Protein AF-A0A1J7C452-F1 (afdb_monomer_lite)

Foldseek 3Di:
DDDDPDDPDPDPPPDDPDPVVVVVVVVVVVVVVLLVVLLVQLLVQVVCCVPVVADALVVVCVVVVHDSVVSVVVQVVCVVVQQWDQDVVGHIDGDPNSNVSNVVSVVVVVVVVVVVVVVVDDPPD

Radius of gyration: 23.72 Å; chains: 1; bounding box: 88×39×40 Å

pLDDT: mean 87.29, std 15.24, range [41.41, 98.06]

Structure (mmCIF, N/CA/C/O backbone):
data_AF-A0A1J7C452-F1
#
_entry.id   AF-A0A1J7C452-F1
#
loop_
_atom_site.group_PDB
_atom_site.id
_atom_site.type_symbol
_atom_site.label_atom_id
_atom_site.label_alt_id
_atom_site.label_comp_id
_atom_site.label_asym_id
_atom_site.label_entity_id
_atom_site.label_seq_id
_atom_site.pdbx_PDB_ins_code
_atom_site.Cartn_x
_atom_site.Cartn_y
_atom_site.Cartn_z
_atom_site.occupancy
_atom_site.B_iso_or_equiv
_atom_site.auth_seq_id
_atom_site.auth_comp_id
_atom_site.auth_asym_id
_atom_site.auth_atom_id
_atom_site.pdbx_PDB_model_num
ATOM 1 N N . MET A 1 1 ? 74.398 5.136 -2.019 1.00 44.12 1 MET A N 1
ATOM 2 C CA . MET A 1 1 ? 73.559 6.314 -2.315 1.00 44.12 1 MET A CA 1
ATOM 3 C C . MET A 1 1 ? 72.764 6.020 -3.572 1.00 44.12 1 MET A C 1
ATOM 5 O O . MET A 1 1 ? 73.307 6.146 -4.656 1.00 44.12 1 MET A O 1
ATOM 9 N N . THR A 1 2 ? 71.513 5.611 -3.407 1.00 41.44 2 THR A N 1
ATOM 10 C CA . THR A 1 2 ? 70.453 5.695 -4.418 1.00 41.44 2 THR A CA 1
ATOM 11 C C . THR A 1 2 ? 69.172 5.947 -3.627 1.00 41.44 2 THR A C 1
ATOM 13 O O . THR A 1 2 ? 68.630 5.046 -2.995 1.00 41.44 2 THR A O 1
ATOM 16 N N . GLN A 1 3 ? 68.786 7.228 -3.556 1.00 42.25 3 GLN A N 1
ATOM 17 C CA . GLN A 1 3 ? 67.414 7.665 -3.264 1.00 42.25 3 GLN A CA 1
ATOM 18 C C . GLN A 1 3 ? 66.491 6.861 -4.198 1.00 42.25 3 GLN A C 1
ATOM 20 O O . GLN A 1 3 ? 66.850 6.643 -5.347 1.00 42.25 3 GLN A O 1
ATOM 25 N N . GLY A 1 4 ? 65.383 6.277 -3.763 1.00 47.53 4 GLY A N 1
ATOM 26 C CA . GLY 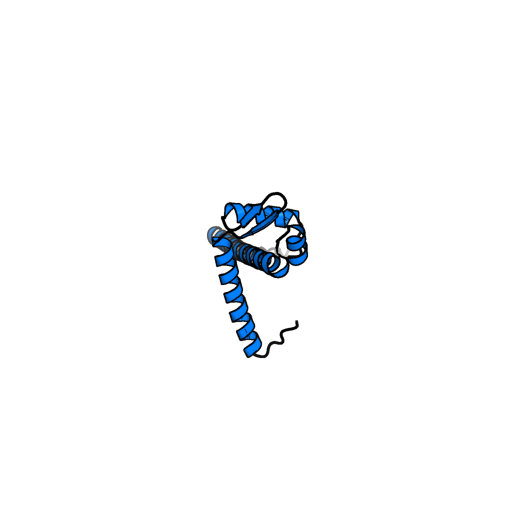A 1 4 ? 64.306 6.928 -3.034 1.00 47.53 4 GLY A CA 1
ATOM 27 C C . GLY A 1 4 ? 63.103 7.014 -3.972 1.00 47.53 4 GLY A C 1
ATOM 28 O O . GLY A 1 4 ? 62.654 8.112 -4.268 1.00 47.53 4 GLY A O 1
ATOM 29 N N . ASP A 1 5 ? 62.612 5.867 -4.457 1.00 41.41 5 ASP A N 1
ATOM 30 C CA . ASP A 1 5 ? 61.338 5.786 -5.184 1.00 41.41 5 ASP A CA 1
ATOM 31 C C . ASP A 1 5 ? 60.193 5.775 -4.167 1.00 41.41 5 ASP A C 1
ATOM 33 O O . ASP A 1 5 ? 59.622 4.752 -3.794 1.00 41.41 5 ASP A O 1
ATOM 37 N N . SER A 1 6 ? 59.908 6.969 -3.661 1.00 54.84 6 SER A N 1
ATOM 38 C CA . SER A 1 6 ? 58.639 7.319 -3.045 1.00 54.84 6 SER A CA 1
ATOM 39 C C . SER A 1 6 ? 57.842 8.076 -4.098 1.00 54.84 6 SER A C 1
ATOM 41 O O . SER A 1 6 ? 58.099 9.263 -4.255 1.00 54.84 6 SER A O 1
ATOM 43 N N . SER A 1 7 ? 56.914 7.427 -4.813 1.00 52.19 7 SER A N 1
ATOM 44 C CA . SER A 1 7 ? 55.745 8.073 -5.459 1.00 52.19 7 SER A CA 1
ATOM 45 C C . SER A 1 7 ? 55.038 7.137 -6.455 1.00 52.19 7 SER A C 1
ATOM 47 O O . SER A 1 7 ? 55.121 7.328 -7.665 1.00 52.19 7 SER A O 1
ATOM 4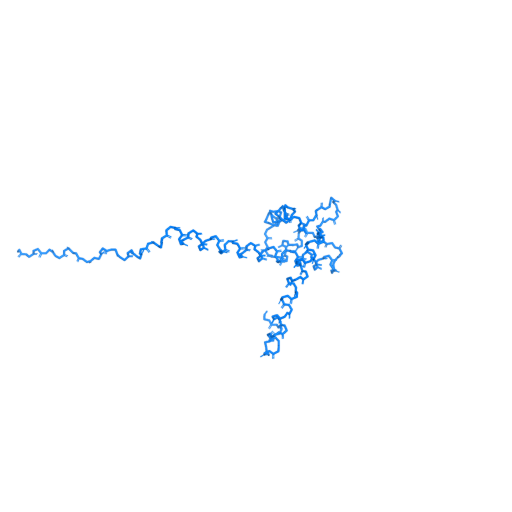9 N N . ALA A 1 8 ? 54.303 6.147 -5.956 1.00 53.41 8 ALA A N 1
ATOM 50 C CA . ALA A 1 8 ? 53.135 5.560 -6.629 1.00 53.41 8 ALA A CA 1
ATOM 51 C C . ALA A 1 8 ? 52.509 4.605 -5.605 1.00 53.41 8 ALA A C 1
ATOM 53 O O . ALA A 1 8 ? 53.038 3.532 -5.357 1.00 53.41 8 ALA A O 1
ATOM 54 N N . LEU A 1 9 ? 51.509 4.999 -4.823 1.00 46.47 9 LEU A N 1
ATOM 55 C CA . LEU A 1 9 ? 50.106 4.974 -5.232 1.00 46.47 9 LEU A CA 1
ATOM 56 C C . LEU A 1 9 ? 49.316 5.912 -4.303 1.00 46.47 9 LEU A C 1
ATOM 58 O O . LEU A 1 9 ? 48.761 5.495 -3.287 1.00 46.47 9 LEU A O 1
ATOM 62 N N . SER A 1 10 ? 49.302 7.203 -4.621 1.00 50.19 10 SER A N 1
ATOM 63 C CA . SER A 1 10 ? 48.311 8.124 -4.074 1.00 50.19 10 SER A CA 1
ATOM 64 C C . SER A 1 10 ? 47.043 8.058 -4.925 1.00 50.19 10 SER A C 1
ATOM 66 O O . SER A 1 10 ? 47.090 8.337 -6.120 1.00 50.19 10 SER A O 1
ATOM 68 N N . SER A 1 11 ? 45.932 7.749 -4.254 1.00 58.19 11 SER A N 1
ATOM 69 C CA . SER A 1 11 ? 44.558 8.125 -4.603 1.00 58.19 11 SER A CA 1
ATOM 70 C C . SER A 1 11 ? 43.959 7.576 -5.903 1.00 58.19 11 SER A C 1
ATOM 72 O O . SER A 1 11 ? 43.703 8.338 -6.832 1.00 58.19 11 SER A O 1
ATOM 74 N N . ASP A 1 12 ? 43.514 6.319 -5.870 1.00 52.75 12 ASP A N 1
ATOM 75 C CA . ASP A 1 12 ? 42.270 5.928 -6.557 1.00 52.75 12 ASP A CA 1
ATOM 76 C C . ASP A 1 12 ? 41.065 6.498 -5.784 1.00 52.75 12 ASP A C 1
ATOM 78 O O . ASP A 1 12 ? 40.231 5.792 -5.217 1.00 52.75 12 ASP A O 1
ATOM 82 N N . LEU A 1 13 ? 41.000 7.827 -5.700 1.00 53.59 13 LEU A N 1
ATOM 83 C CA . LEU A 1 13 ? 39.790 8.527 -5.301 1.00 53.59 13 LEU A CA 1
ATOM 84 C C . LEU A 1 13 ? 39.012 8.768 -6.586 1.00 53.59 13 LEU A C 1
ATOM 86 O O . LEU A 1 13 ? 39.209 9.784 -7.250 1.00 53.59 13 LEU A O 1
ATOM 90 N N . THR A 1 14 ? 38.132 7.833 -6.945 1.00 62.62 14 THR A N 1
ATOM 91 C C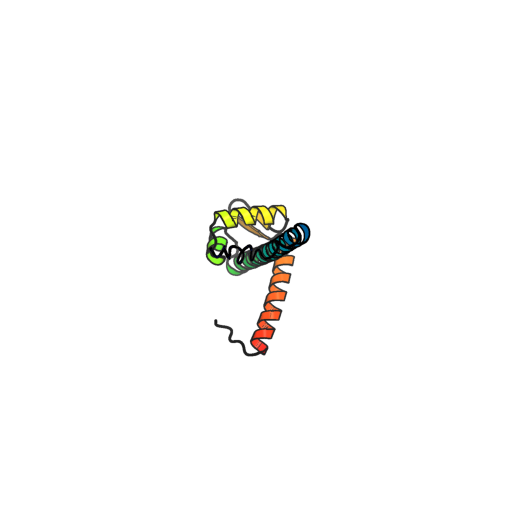A . THR A 1 14 ? 37.032 8.150 -7.863 1.00 62.62 14 THR A CA 1
ATOM 92 C C . THR A 1 14 ? 36.394 9.443 -7.341 1.00 62.62 14 THR A C 1
ATOM 94 O O . THR A 1 14 ? 35.962 9.452 -6.181 1.00 62.62 14 THR A O 1
ATOM 97 N N . PRO A 1 15 ? 36.404 10.552 -8.104 1.00 70.12 15 PRO A N 1
ATOM 98 C CA . PRO A 1 15 ? 35.902 11.813 -7.592 1.00 70.12 15 PRO A CA 1
ATOM 99 C C . PRO A 1 15 ? 34.437 11.630 -7.200 1.00 70.12 15 PRO A C 1
ATOM 101 O O . PR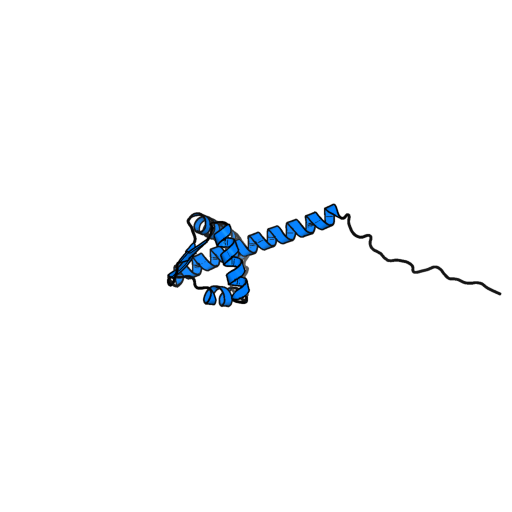O A 1 15 ? 33.654 11.057 -7.959 1.00 70.12 15 PRO A O 1
ATOM 104 N N . LEU A 1 16 ? 34.071 12.089 -6.002 1.00 68.06 16 LEU A N 1
ATOM 105 C CA . LEU A 1 16 ? 32.672 12.121 -5.590 1.00 68.06 16 LEU A CA 1
ATOM 106 C C . LEU A 1 16 ? 31.895 12.961 -6.613 1.00 68.06 16 LEU A C 1
ATOM 108 O O . LEU A 1 16 ? 32.281 14.097 -6.891 1.00 68.06 16 LEU A O 1
ATOM 112 N N . VAL A 1 17 ? 30.826 12.384 -7.171 1.00 77.00 17 VAL A N 1
ATOM 113 C CA . VAL A 1 17 ? 29.911 13.061 -8.105 1.00 77.00 17 VAL A CA 1
ATOM 114 C C . VAL A 1 17 ? 29.428 14.382 -7.495 1.00 77.00 17 VAL A C 1
ATOM 116 O O . VAL A 1 17 ? 29.283 14.473 -6.267 1.00 77.00 17 VAL A O 1
ATOM 119 N N . ASP A 1 18 ? 29.188 15.392 -8.342 1.00 84.31 18 ASP A N 1
ATOM 120 C CA . ASP A 1 18 ? 28.740 16.723 -7.925 1.00 84.31 18 ASP A CA 1
ATOM 121 C C . ASP A 1 18 ? 27.595 16.640 -6.905 1.00 84.31 18 ASP A C 1
ATOM 123 O O . ASP A 1 18 ? 26.677 15.823 -7.017 1.00 84.31 18 ASP A O 1
ATOM 127 N N . VAL A 1 19 ? 27.647 17.502 -5.887 1.00 80.25 19 VAL A N 1
ATOM 128 C CA . VAL A 1 19 ? 26.712 17.465 -4.754 1.00 80.25 19 VAL A CA 1
ATOM 129 C C . VAL A 1 19 ? 25.261 17.582 -5.225 1.00 80.25 19 VAL A C 1
ATOM 131 O O . VAL A 1 19 ? 24.385 16.923 -4.661 1.00 80.25 19 VAL A O 1
ATOM 134 N N . LYS A 1 20 ? 24.978 18.386 -6.259 1.00 78.62 20 LYS A N 1
ATOM 135 C CA . LYS A 1 20 ? 23.612 18.545 -6.771 1.00 78.62 20 LYS A CA 1
ATOM 136 C C . LYS A 1 20 ? 23.149 17.279 -7.478 1.00 78.62 20 LYS A C 1
ATOM 138 O O . LYS A 1 20 ? 22.034 16.834 -7.220 1.00 78.62 20 LYS A O 1
ATOM 143 N N . GLU A 1 21 ? 23.997 16.689 -8.313 1.00 77.25 21 GLU A N 1
ATOM 144 C CA . GLU A 1 21 ? 23.697 15.438 -9.020 1.00 77.25 21 GLU A CA 1
ATOM 145 C C . GLU A 1 21 ? 23.463 14.279 -8.040 1.00 77.25 21 GLU A C 1
ATOM 147 O O . GLU A 1 21 ? 22.458 13.573 -8.148 1.00 77.25 21 GLU A O 1
ATOM 152 N N . HIS A 1 22 ? 24.305 14.151 -7.010 1.00 82.38 22 HIS A N 1
ATOM 153 C CA . HIS A 1 22 ? 24.116 13.170 -5.940 1.00 82.38 22 HIS A CA 1
ATOM 154 C C . HIS A 1 22 ? 22.770 13.344 -5.223 1.00 82.38 22 HIS A C 1
ATOM 156 O O . HIS A 1 22 ? 22.027 12.377 -5.042 1.00 82.38 22 HIS A O 1
ATOM 162 N N . VAL A 1 23 ? 22.434 14.573 -4.816 1.00 86.12 23 VAL A N 1
ATOM 163 C CA . VAL A 1 23 ? 21.175 14.856 -4.110 1.00 86.12 23 VAL A CA 1
ATOM 164 C C . VAL A 1 23 ? 19.967 14.520 -4.984 1.00 86.12 23 VAL A C 1
ATOM 166 O O . VAL A 1 23 ? 19.044 13.867 -4.497 1.00 86.12 23 VAL A O 1
ATOM 169 N N . GLN A 1 24 ? 19.969 14.917 -6.260 1.00 84.38 24 GLN A N 1
ATOM 170 C CA . GLN A 1 24 ? 18.853 14.638 -7.169 1.00 84.38 24 GLN A CA 1
ATOM 171 C C . GLN A 1 24 ? 18.637 13.134 -7.373 1.00 84.38 24 GLN A C 1
ATOM 173 O O . GLN A 1 24 ? 17.501 12.669 -7.259 1.00 84.38 24 GLN A O 1
ATOM 178 N N . GLY A 1 25 ? 19.711 12.360 -7.565 1.00 81.75 25 GLY A N 1
ATOM 179 C CA . GLY A 1 25 ? 19.618 10.902 -7.679 1.00 81.75 25 GLY A CA 1
ATOM 180 C C . GLY A 1 25 ? 18.978 10.260 -6.443 1.00 81.75 25 GLY A C 1
ATOM 181 O O . GLY A 1 25 ? 18.025 9.486 -6.556 1.00 81.75 25 GLY A O 1
ATOM 182 N N . PHE A 1 26 ? 19.421 10.642 -5.240 1.00 88.31 26 PHE A N 1
ATOM 183 C CA . PHE A 1 26 ? 18.831 10.121 -4.002 1.00 88.31 26 PHE A CA 1
ATOM 184 C C . PHE A 1 26 ? 17.365 10.526 -3.810 1.00 88.31 26 PHE A C 1
ATOM 186 O O . PHE A 1 26 ? 16.587 9.748 -3.250 1.00 88.31 26 PHE A O 1
ATOM 193 N N . LEU A 1 27 ? 16.969 11.727 -4.238 1.00 90.12 27 LEU A N 1
ATOM 194 C CA . LEU A 1 27 ? 15.576 12.172 -4.164 1.00 90.12 27 LEU A CA 1
ATOM 195 C C . LEU A 1 27 ? 14.678 11.354 -5.092 1.00 90.12 27 LEU A C 1
ATOM 197 O O . LEU A 1 27 ? 13.633 10.885 -4.642 1.00 90.12 27 LEU A O 1
ATOM 201 N N . GLN A 1 28 ? 15.116 11.123 -6.331 1.00 91.19 28 GLN A N 1
ATOM 202 C CA . GLN A 1 28 ? 14.359 10.356 -7.317 1.00 91.19 28 GLN A CA 1
ATOM 203 C C . GLN A 1 28 ? 14.115 8.916 -6.851 1.00 91.19 28 GLN A C 1
ATOM 205 O O . GLN A 1 28 ? 12.977 8.451 -6.865 1.00 91.19 28 GLN A O 1
ATOM 210 N N . VAL A 1 29 ? 15.151 8.231 -6.355 1.00 93.06 29 VAL A N 1
ATOM 211 C CA . VAL A 1 29 ? 15.020 6.856 -5.837 1.00 93.06 29 VAL A CA 1
ATOM 212 C C . VAL A 1 29 ? 14.049 6.803 -4.655 1.00 93.06 29 VAL A C 1
ATOM 214 O O . VAL A 1 29 ? 13.180 5.935 -4.589 1.00 93.06 29 VAL A O 1
ATOM 217 N N . ARG A 1 30 ? 14.145 7.763 -3.726 1.00 92.31 30 ARG A N 1
ATOM 218 C CA . ARG A 1 30 ? 13.236 7.845 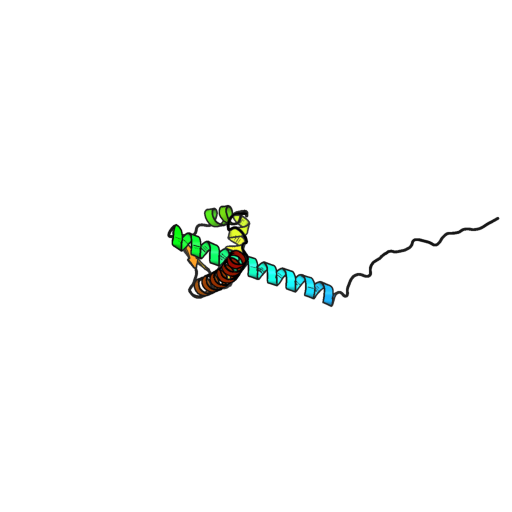-2.570 1.00 92.31 30 ARG A CA 1
ATOM 219 C C . ARG A 1 30 ? 11.799 8.166 -2.962 1.00 92.31 30 ARG A C 1
ATOM 221 O O . ARG A 1 30 ? 10.884 7.818 -2.217 1.00 92.31 30 ARG A O 1
ATOM 228 N N . GLU A 1 31 ? 11.594 8.896 -4.049 1.00 92.94 31 GLU A N 1
ATOM 229 C CA . GLU A 1 31 ? 10.266 9.194 -4.567 1.00 92.94 31 GLU A CA 1
ATOM 230 C C . GLU A 1 31 ? 9.658 7.974 -5.257 1.00 92.94 31 GLU A C 1
ATOM 232 O O . GLU A 1 31 ? 8.531 7.613 -4.926 1.00 92.94 31 GLU A O 1
ATOM 237 N N . ALA A 1 32 ? 10.420 7.302 -6.123 1.00 92.88 32 ALA A N 1
ATOM 238 C CA . ALA A 1 32 ? 9.997 6.070 -6.783 1.00 92.88 32 ALA A CA 1
ATOM 239 C C . ALA A 1 32 ? 9.600 5.000 -5.758 1.00 92.88 32 ALA A C 1
ATOM 241 O O . ALA A 1 32 ? 8.470 4.523 -5.779 1.00 92.88 32 ALA A O 1
ATOM 242 N N . HIS A 1 33 ? 10.469 4.738 -4.777 1.00 92.56 33 HIS A N 1
ATOM 243 C CA . HIS A 1 33 ? 10.189 3.768 -3.719 1.00 92.56 33 HIS A CA 1
ATOM 244 C C . HIS A 1 33 ? 8.983 4.158 -2.848 1.00 92.56 33 HIS A C 1
ATOM 246 O O . HIS A 1 33 ? 8.246 3.320 -2.344 1.00 92.56 33 HIS A O 1
ATOM 252 N N . ARG A 1 34 ? 8.740 5.459 -2.652 1.00 93.69 34 ARG A N 1
ATOM 253 C CA . ARG A 1 34 ? 7.552 5.906 -1.914 1.00 93.69 34 ARG A CA 1
ATOM 254 C C . ARG A 1 34 ? 6.273 5.649 -2.701 1.00 93.69 34 ARG A C 1
ATOM 256 O O . ARG A 1 34 ? 5.276 5.326 -2.072 1.00 93.69 34 ARG A O 1
ATOM 263 N N . ARG A 1 35 ? 6.291 5.860 -4.019 1.00 93.88 35 ARG A N 1
ATOM 264 C CA . ARG A 1 35 ? 5.134 5.608 -4.888 1.00 93.88 35 ARG A CA 1
ATOM 265 C C . ARG A 1 35 ? 4.812 4.119 -4.927 1.00 93.88 35 ARG A C 1
ATOM 267 O O . ARG A 1 35 ? 3.676 3.774 -4.652 1.00 93.88 35 ARG A O 1
ATOM 274 N N . GLU A 1 36 ? 5.826 3.279 -5.125 1.00 94.25 36 GLU A N 1
ATOM 275 C CA . GLU A 1 36 ? 5.732 1.814 -5.019 1.00 94.25 36 GLU A CA 1
ATOM 276 C C . GLU A 1 36 ? 5.038 1.393 -3.715 1.00 94.25 36 GLU A C 1
ATOM 278 O O . GLU A 1 36 ? 3.977 0.784 -3.746 1.00 94.25 36 GLU A O 1
ATOM 283 N N . LEU A 1 37 ? 5.544 1.845 -2.561 1.00 95.00 37 LEU A N 1
ATOM 284 C CA . LEU A 1 37 ? 4.931 1.511 -1.273 1.00 95.00 37 LEU A CA 1
ATOM 285 C C . LEU A 1 37 ? 3.495 2.028 -1.114 1.00 95.00 37 LEU A C 1
ATOM 287 O O . LEU A 1 37 ? 2.736 1.468 -0.330 1.00 95.00 37 LEU A O 1
ATOM 291 N N . ILE A 1 38 ? 3.127 3.141 -1.750 1.00 96.56 38 ILE A N 1
ATOM 292 C CA . ILE A 1 38 ? 1.742 3.622 -1.699 1.00 96.56 38 ILE A CA 1
ATOM 293 C C . ILE A 1 38 ? 0.855 2.676 -2.507 1.00 96.56 38 ILE A C 1
ATOM 295 O O . ILE A 1 38 ? -0.143 2.216 -1.952 1.00 96.56 38 ILE A O 1
ATOM 299 N N . ASP A 1 39 ? 1.243 2.380 -3.749 1.00 95.81 39 ASP A N 1
ATOM 300 C CA . ASP A 1 39 ? 0.528 1.489 -4.669 1.00 95.81 39 ASP A CA 1
ATOM 301 C C . ASP A 1 39 ? 0.325 0.102 -4.023 1.00 95.81 39 ASP A C 1
ATOM 303 O O . ASP A 1 39 ? -0.816 -0.349 -3.902 1.00 95.81 39 ASP A O 1
ATOM 307 N N . ASP A 1 40 ? 1.383 -0.495 -3.460 1.00 95.06 40 ASP A N 1
ATOM 308 C CA . ASP A 1 40 ? 1.326 -1.792 -2.764 1.00 95.06 40 ASP A CA 1
ATOM 309 C C . ASP A 1 40 ? 0.305 -1.804 -1.617 1.00 95.06 40 ASP A C 1
ATOM 311 O O . ASP A 1 40 ? -0.455 -2.758 -1.430 1.00 95.06 40 ASP A O 1
ATOM 315 N N . TYR A 1 41 ? 0.285 -0.740 -0.808 1.00 97.12 41 TYR A N 1
ATOM 316 C CA . TYR A 1 41 ? -0.604 -0.673 0.348 1.00 97.12 41 TYR A CA 1
ATOM 317 C C . TYR A 1 41 ? -2.059 -0.475 -0.065 1.00 97.12 41 TYR A C 1
ATOM 319 O O . TYR A 1 41 ? -2.930 -1.125 0.513 1.00 97.12 41 TYR A O 1
ATOM 327 N N . VAL A 1 42 ? -2.348 0.427 -1.008 1.00 97.62 42 VAL A N 1
ATOM 328 C CA . VAL A 1 42 ? -3.739 0.667 -1.420 1.00 97.62 42 VAL A CA 1
ATOM 329 C C . VAL A 1 42 ? -4.312 -0.546 -2.147 1.00 97.62 42 VAL A C 1
ATOM 331 O O . VAL A 1 42 ? -5.463 -0.904 -1.902 1.00 97.62 42 VAL A O 1
ATOM 334 N N . GLU A 1 43 ? -3.500 -1.236 -2.951 1.00 96.31 43 GLU A N 1
ATOM 335 C CA . GLU A 1 43 ? -3.901 -2.467 -3.629 1.00 96.31 43 GLU A CA 1
ATOM 336 C C . GLU A 1 43 ? -4.194 -3.587 -2.623 1.00 96.31 43 GLU A C 1
ATOM 338 O O . GLU A 1 43 ? -5.269 -4.191 -2.656 1.00 96.31 43 GLU A O 1
ATOM 343 N N . LEU A 1 44 ? -3.302 -3.799 -1.651 1.00 96.44 44 LEU A N 1
ATOM 344 C CA . LEU A 1 44 ? -3.509 -4.822 -0.631 1.00 96.44 44 LEU A CA 1
ATOM 345 C C . LEU A 1 44 ? -4.713 -4.523 0.277 1.00 96.44 44 LEU A C 1
ATOM 347 O O . LEU A 1 44 ? -5.433 -5.440 0.675 1.00 96.44 44 LEU A O 1
ATOM 351 N N . ILE A 1 45 ? -4.951 -3.254 0.621 1.00 97.12 45 ILE A N 1
ATOM 352 C CA . ILE A 1 45 ? -6.145 -2.861 1.380 1.00 97.12 45 ILE A CA 1
ATOM 353 C C . ILE A 1 45 ? -7.407 -3.172 0.563 1.00 97.12 45 ILE A C 1
ATOM 355 O O . ILE A 1 45 ? -8.339 -3.761 1.112 1.00 97.12 45 ILE A O 1
ATOM 359 N N . ALA A 1 46 ? -7.433 -2.836 -0.732 1.00 96.94 46 ALA A N 1
ATOM 360 C CA . ALA A 1 46 ? -8.559 -3.161 -1.610 1.00 96.94 46 ALA A CA 1
ATOM 361 C C . ALA A 1 46 ? -8.818 -4.676 -1.671 1.00 96.94 46 ALA A C 1
ATOM 363 O O . ALA A 1 46 ? -9.970 -5.113 -1.640 1.00 96.94 46 ALA A O 1
ATOM 364 N N . ASP A 1 47 ? -7.758 -5.484 -1.712 1.00 95.31 47 ASP A N 1
ATOM 365 C CA . ASP A 1 47 ? -7.854 -6.944 -1.727 1.00 95.31 47 ASP A CA 1
ATOM 366 C C . ASP A 1 47 ? -8.410 -7.528 -0.444 1.00 95.31 47 ASP A C 1
ATOM 368 O O . ASP A 1 47 ? -9.341 -8.329 -0.485 1.00 95.31 47 ASP A O 1
ATOM 372 N N . LEU A 1 48 ? -7.894 -7.086 0.700 1.00 95.56 48 LEU A N 1
ATOM 373 C CA . LEU A 1 48 ? -8.398 -7.519 1.998 1.00 95.56 48 LEU A CA 1
ATOM 374 C C . LEU A 1 48 ? -9.871 -7.141 2.182 1.00 95.56 48 LEU A C 1
ATOM 376 O O . LEU A 1 48 ? -10.656 -7.954 2.665 1.00 95.56 48 LEU A O 1
ATOM 380 N N . ILE A 1 49 ? -10.276 -5.945 1.751 1.00 94.75 49 ILE A N 1
ATOM 381 C CA . ILE A 1 49 ? -11.681 -5.527 1.814 1.00 94.75 49 ILE A CA 1
ATOM 382 C C . ILE A 1 49 ? -12.548 -6.398 0.900 1.00 94.75 49 ILE A C 1
ATOM 384 O O . ILE A 1 49 ? -13.608 -6.850 1.328 1.00 94.75 49 ILE A O 1
ATOM 388 N N . ARG A 1 50 ? -12.110 -6.671 -0.334 1.00 94.12 50 ARG A N 1
ATOM 389 C CA . ARG A 1 50 ? -12.872 -7.509 -1.270 1.00 94.12 50 ARG A CA 1
ATOM 390 C C . ARG A 1 50 ? -13.016 -8.948 -0.769 1.00 94.12 50 ARG A C 1
ATOM 392 O O . ARG A 1 50 ? -14.107 -9.505 -0.853 1.00 94.12 50 ARG A O 1
ATOM 399 N N . ASP A 1 51 ? -11.936 -9.536 -0.265 1.00 93.81 51 ASP A N 1
ATOM 400 C CA . ASP A 1 51 ? -11.878 -10.972 0.016 1.00 93.81 51 ASP A CA 1
ATOM 401 C C . ASP A 1 51 ? -12.289 -11.307 1.463 1.00 93.81 51 ASP A C 1
ATOM 403 O O . ASP A 1 51 ? -12.782 -12.402 1.733 1.00 93.81 51 ASP A O 1
ATOM 407 N N . CYS A 1 52 ? -12.104 -10.379 2.409 1.00 90.25 52 CYS A N 1
ATOM 408 C CA . CYS A 1 52 ? -12.375 -10.582 3.840 1.00 90.25 52 CYS A CA 1
ATOM 409 C C . CYS A 1 52 ? -13.409 -9.603 4.424 1.00 90.25 52 CYS A C 1
ATOM 411 O O . CYS A 1 52 ? -13.827 -9.776 5.567 1.00 90.25 52 CYS A O 1
ATOM 413 N N . GLY A 1 53 ? -13.833 -8.582 3.673 1.00 89.44 53 GLY A N 1
ATOM 414 C CA . GLY A 1 53 ? -14.786 -7.557 4.119 1.00 89.44 53 GLY A CA 1
ATOM 415 C C . GLY A 1 53 ? -14.173 -6.424 4.951 1.00 89.44 53 GLY A C 1
ATOM 416 O O . GLY A 1 53 ? -14.820 -5.397 5.150 1.00 89.44 53 GLY A O 1
ATOM 417 N N . GLU A 1 54 ? -12.934 -6.574 5.420 1.00 91.62 54 GLU A N 1
ATOM 418 C CA . GLU A 1 54 ? -12.210 -5.565 6.195 1.00 91.62 54 GLU A CA 1
ATOM 419 C C . GLU A 1 54 ? -10.692 -5.721 6.035 1.00 91.62 54 GLU A C 1
ATOM 421 O O . GLU A 1 54 ? -10.180 -6.828 5.870 1.00 91.62 54 GLU A O 1
ATOM 426 N N . ALA A 1 55 ? -9.957 -4.612 6.141 1.00 95.06 55 ALA A N 1
ATOM 427 C CA . ALA A 1 55 ? -8.500 -4.629 6.221 1.00 95.06 55 ALA A CA 1
ATOM 428 C C . ALA A 1 55 ? -8.040 -4.328 7.652 1.00 95.06 55 ALA A C 1
ATOM 430 O O . ALA A 1 55 ? -8.381 -3.288 8.231 1.00 95.06 55 ALA A O 1
ATOM 431 N N . ARG A 1 56 ? -7.219 -5.218 8.225 1.00 94.25 56 ARG A N 1
ATOM 432 C CA . ARG A 1 56 ? -6.596 -5.015 9.540 1.00 94.25 56 ARG A CA 1
ATOM 433 C C . ARG A 1 56 ? -5.092 -4.835 9.412 1.00 94.25 56 ARG A C 1
ATOM 435 O O . ARG A 1 56 ? -4.425 -5.431 8.572 1.00 94.25 56 ARG A O 1
ATOM 442 N N . GLN A 1 57 ? -4.531 -4.058 10.333 1.00 94.50 57 GLN A N 1
ATOM 443 C CA . GLN A 1 57 ? -3.096 -3.786 10.383 1.00 94.50 57 GLN A CA 1
ATOM 444 C C . GLN A 1 57 ? -2.239 -5.055 10.530 1.00 94.50 57 GLN A C 1
ATOM 446 O O . GLN A 1 57 ? -1.134 -5.114 9.993 1.00 94.50 57 GLN A O 1
ATOM 451 N N . VAL A 1 58 ? -2.736 -6.058 11.258 1.00 94.31 58 VAL A N 1
ATOM 452 C CA . VAL A 1 58 ? -2.042 -7.341 11.443 1.00 94.31 58 VAL A CA 1
ATOM 453 C C . VAL A 1 58 ? -1.942 -8.129 10.137 1.00 94.31 58 VAL A C 1
ATOM 455 O O . VAL A 1 58 ? -0.886 -8.693 9.859 1.00 94.31 58 VAL A O 1
ATOM 458 N N . ASP A 1 59 ? -2.987 -8.089 9.310 1.00 94.88 59 ASP A N 1
ATOM 459 C CA . ASP A 1 59 ? -3.031 -8.787 8.025 1.00 94.88 59 ASP A CA 1
ATOM 460 C C . ASP A 1 59 ? -2.142 -8.086 6.997 1.00 94.88 59 ASP A C 1
ATOM 462 O O . ASP A 1 59 ? -1.396 -8.745 6.276 1.00 94.88 59 ASP A O 1
ATOM 466 N N . LEU A 1 60 ? -2.142 -6.746 6.998 1.00 96.00 60 LEU A N 1
ATOM 467 C CA . LEU A 1 60 ? -1.213 -5.946 6.197 1.00 96.00 60 LEU A CA 1
ATOM 468 C C . LEU A 1 60 ? 0.244 -6.276 6.536 1.00 96.00 60 LEU A C 1
ATOM 470 O O . LEU A 1 60 ? 1.044 -6.527 5.642 1.00 96.00 60 LEU A O 1
ATOM 474 N N . ALA A 1 61 ? 0.588 -6.307 7.826 1.00 96.50 61 ALA A N 1
ATOM 475 C CA . ALA A 1 61 ? 1.945 -6.614 8.273 1.00 96.50 61 ALA A CA 1
ATOM 476 C C . ALA A 1 61 ? 2.387 -8.017 7.831 1.00 96.50 61 ALA A C 1
ATOM 478 O O . ALA A 1 61 ? 3.485 -8.178 7.299 1.00 96.50 61 ALA A O 1
ATOM 479 N N . ALA A 1 62 ? 1.516 -9.014 8.012 1.00 96.81 62 ALA A N 1
ATOM 480 C CA . ALA A 1 62 ? 1.793 -10.393 7.632 1.00 96.81 62 ALA A CA 1
ATOM 481 C C . ALA A 1 62 ? 1.981 -10.554 6.115 1.00 96.81 62 ALA A C 1
ATOM 483 O O . ALA A 1 62 ? 2.933 -11.200 5.687 1.00 96.81 62 ALA A O 1
ATOM 484 N N . ARG A 1 63 ? 1.106 -9.945 5.304 1.00 96.00 63 ARG A N 1
ATOM 485 C CA . ARG A 1 63 ? 1.127 -10.086 3.839 1.00 96.00 63 ARG A CA 1
ATOM 486 C C . ARG A 1 63 ? 2.230 -9.275 3.161 1.00 96.00 63 ARG A C 1
ATOM 488 O O . ARG A 1 63 ? 2.773 -9.736 2.168 1.00 96.00 63 ARG A O 1
ATOM 495 N N . LEU A 1 64 ? 2.599 -8.118 3.713 1.00 95.38 64 LEU A N 1
ATOM 496 C CA . LEU A 1 64 ? 3.713 -7.300 3.209 1.00 95.38 64 LEU A CA 1
ATOM 497 C C . LEU A 1 64 ? 5.078 -7.733 3.764 1.00 95.38 64 LEU A C 1
ATOM 499 O O . LEU A 1 64 ? 6.097 -7.161 3.389 1.00 95.38 64 LEU A O 1
ATOM 503 N N . GLY A 1 65 ? 5.122 -8.686 4.702 1.00 96.12 65 GLY A N 1
ATOM 504 C CA . GLY A 1 65 ? 6.372 -9.131 5.324 1.00 96.12 65 GLY A CA 1
ATOM 505 C C . GLY A 1 65 ? 7.077 -8.045 6.148 1.00 96.12 65 GLY A C 1
ATOM 506 O O . GLY A 1 65 ? 8.299 -8.072 6.294 1.00 96.12 65 GLY A O 1
ATOM 507 N N . VAL A 1 66 ? 6.332 -7.075 6.693 1.00 96.75 66 VAL A N 1
ATOM 508 C CA . VAL A 1 66 ? 6.879 -5.954 7.478 1.00 96.75 66 VAL A CA 1
ATOM 509 C C . VAL A 1 66 ? 6.360 -5.952 8.912 1.00 96.75 66 VAL A C 1
ATOM 511 O O . VAL A 1 66 ? 5.343 -6.548 9.253 1.00 96.75 66 VAL A O 1
ATOM 514 N N . SER A 1 67 ? 7.047 -5.222 9.789 1.00 97.38 67 SER A N 1
ATOM 515 C CA . SER A 1 67 ? 6.604 -5.068 11.176 1.00 97.38 67 SER A CA 1
ATOM 516 C C . SER A 1 67 ? 5.340 -4.198 11.290 1.00 97.38 67 SER A C 1
ATOM 518 O O . SER A 1 67 ? 5.170 -3.216 10.562 1.00 97.38 67 SER A O 1
ATOM 520 N N . GLN A 1 68 ? 4.472 -4.481 12.269 1.00 94.62 68 GLN A N 1
ATOM 521 C CA . GLN A 1 68 ? 3.280 -3.656 12.524 1.00 94.62 68 GLN A CA 1
ATOM 522 C C . GLN A 1 68 ? 3.586 -2.160 12.751 1.00 94.62 68 GLN A C 1
ATOM 524 O O . GLN A 1 68 ? 2.822 -1.333 12.247 1.00 94.62 68 GLN A O 1
ATOM 529 N N . PRO A 1 69 ? 4.680 -1.754 13.437 1.00 96.81 69 PRO A N 1
ATOM 530 C CA . PRO A 1 69 ? 5.055 -0.342 13.542 1.00 96.81 69 PRO A CA 1
ATOM 531 C C . PRO A 1 69 ? 5.335 0.328 12.191 1.00 96.81 69 PRO A C 1
ATOM 533 O O . PRO A 1 69 ? 5.013 1.506 12.017 1.00 96.81 69 PRO A O 1
ATOM 536 N N . MET A 1 70 ? 5.898 -0.401 11.220 1.00 96.06 70 MET A N 1
ATOM 537 C CA . MET A 1 70 ? 6.082 0.118 9.861 1.00 96.06 70 MET A CA 1
ATOM 538 C C . MET A 1 70 ? 4.740 0.338 9.169 1.00 96.06 70 MET A C 1
ATOM 540 O O . MET A 1 70 ? 4.527 1.419 8.620 1.00 96.06 70 MET A O 1
ATOM 544 N N . VAL A 1 71 ? 3.813 -0.618 9.287 1.00 96.81 71 VAL A N 1
ATOM 545 C CA . VAL A 1 71 ? 2.441 -0.459 8.778 1.00 96.81 71 VAL A CA 1
ATOM 546 C C . VAL A 1 71 ? 1.764 0.746 9.429 1.00 96.81 71 VAL A C 1
ATOM 548 O O . VAL A 1 71 ? 1.214 1.584 8.725 1.00 96.81 71 VAL A O 1
ATOM 551 N N . ALA A 1 72 ? 1.878 0.920 10.752 1.00 95.44 72 ALA A N 1
ATOM 552 C CA . ALA A 1 72 ? 1.307 2.072 11.461 1.00 95.44 72 ALA A CA 1
ATOM 553 C C . ALA A 1 72 ? 1.830 3.399 10.895 1.00 95.44 72 ALA A C 1
ATOM 555 O O . ALA A 1 72 ? 1.078 4.355 10.690 1.00 95.44 72 ALA A O 1
ATOM 556 N N . LYS A 1 73 ? 3.145 3.462 10.656 1.00 96.19 73 LYS A N 1
ATOM 557 C CA . LYS A 1 73 ? 3.802 4.630 10.072 1.00 96.19 73 LYS A CA 1
ATOM 558 C C . LYS A 1 73 ? 3.289 4.891 8.659 1.00 96.19 73 LYS A C 1
ATOM 560 O O . LYS A 1 73 ? 3.060 6.049 8.326 1.00 96.19 73 LYS A O 1
ATOM 565 N N . MET A 1 74 ? 3.108 3.850 7.850 1.00 96.69 74 MET A N 1
ATOM 566 C CA . MET A 1 74 ? 2.619 3.994 6.483 1.00 96.69 74 MET A CA 1
ATOM 567 C C . MET A 1 74 ? 1.145 4.408 6.440 1.00 96.69 74 MET A C 1
ATOM 569 O O . MET A 1 74 ? 0.812 5.365 5.750 1.00 96.69 74 MET A O 1
ATOM 573 N N . LEU A 1 75 ? 0.286 3.810 7.266 1.00 96.44 75 LEU A N 1
ATOM 574 C CA . LEU A 1 75 ? -1.126 4.188 7.380 1.00 96.44 75 LEU A CA 1
ATOM 575 C C . LEU A 1 75 ? -1.297 5.660 7.760 1.00 96.44 75 LEU A C 1
ATOM 577 O O . LEU A 1 75 ? -2.105 6.356 7.157 1.00 96.44 75 LEU A O 1
ATOM 581 N N . LYS A 1 76 ? -0.486 6.184 8.689 1.00 96.31 76 LYS A N 1
ATOM 582 C CA . LYS A 1 76 ? -0.490 7.626 9.003 1.00 96.31 76 LYS A CA 1
ATOM 583 C C . LYS A 1 76 ? -0.184 8.495 7.781 1.00 96.31 76 LYS A C 1
ATOM 585 O O . LYS A 1 76 ? -0.745 9.578 7.654 1.00 96.31 76 LYS A O 1
ATOM 590 N N . ARG A 1 77 ? 0.703 8.039 6.891 1.00 96.12 77 ARG A N 1
ATOM 591 C CA . ARG A 1 77 ? 1.043 8.758 5.654 1.00 96.12 77 ARG A CA 1
ATOM 592 C C . ARG A 1 77 ? -0.080 8.677 4.629 1.00 96.12 77 ARG A C 1
ATOM 594 O O . ARG A 1 77 ? -0.363 9.690 4.010 1.00 96.12 77 ARG A O 1
ATOM 601 N N . LEU A 1 78 ? -0.718 7.517 4.481 1.00 97.38 78 LEU A N 1
ATOM 602 C CA . LEU A 1 78 ? -1.855 7.334 3.574 1.00 97.38 78 LEU A CA 1
ATOM 603 C C . LEU A 1 78 ? -3.069 8.158 4.014 1.00 97.38 78 LEU A C 1
ATOM 605 O O . LEU A 1 78 ? -3.696 8.800 3.180 1.00 97.38 78 LEU A O 1
ATOM 609 N N . VAL A 1 79 ? -3.334 8.229 5.323 1.00 97.19 79 VAL A N 1
ATOM 610 C CA . VAL A 1 79 ? -4.350 9.129 5.895 1.00 97.19 79 VAL A CA 1
ATOM 611 C C . VAL A 1 79 ? -4.008 10.590 5.601 1.00 97.19 79 VAL A C 1
ATOM 613 O O . VAL A 1 79 ? -4.856 11.337 5.130 1.00 97.19 79 VAL A O 1
ATOM 616 N N . ALA A 1 80 ? -2.756 11.005 5.825 1.00 97.12 80 ALA A N 1
ATOM 617 C CA . ALA A 1 80 ? -2.322 12.370 5.518 1.00 97.12 80 ALA A CA 1
ATOM 618 C C . ALA A 1 80 ? -2.380 12.701 4.013 1.00 97.12 80 ALA A C 1
ATOM 620 O O . ALA A 1 80 ? -2.487 13.870 3.655 1.00 97.12 80 ALA A O 1
ATOM 621 N N . ALA A 1 81 ? -2.300 11.685 3.152 1.00 96.50 81 ALA A N 1
ATOM 622 C CA . ALA A 1 81 ? -2.445 11.803 1.706 1.00 96.50 81 ALA A CA 1
ATOM 623 C C . ALA A 1 81 ? -3.904 11.696 1.225 1.00 96.50 81 ALA A C 1
ATOM 625 O O . ALA A 1 81 ? -4.125 11.781 0.026 1.00 96.50 81 ALA A O 1
ATOM 626 N N . GLY A 1 82 ? -4.879 11.492 2.120 1.00 97.69 82 GLY A N 1
ATOM 627 C CA . GLY A 1 82 ? -6.295 11.385 1.755 1.00 97.69 82 GLY A CA 1
ATOM 628 C C . GLY A 1 82 ? -6.691 10.069 1.080 1.00 97.69 82 GLY A C 1
ATOM 629 O O . GLY A 1 82 ? -7.790 9.979 0.552 1.00 97.69 82 GLY A O 1
ATOM 630 N N . LEU A 1 83 ? -5.837 9.041 1.107 1.00 98.06 83 LEU A N 1
ATOM 631 C CA . LEU A 1 83 ? -6.068 7.764 0.412 1.00 98.06 83 LEU A CA 1
ATOM 632 C C . LEU A 1 83 ? -6.781 6.722 1.285 1.00 98.06 83 LEU A C 1
ATOM 634 O O . LEU A 1 83 ? -7.369 5.770 0.778 1.00 98.06 83 LEU A O 1
ATOM 638 N N . VAL A 1 84 ? -6.689 6.865 2.607 1.00 97.44 84 VAL A N 1
ATOM 639 C CA . VAL A 1 84 ? -7.163 5.872 3.577 1.00 97.44 84 VAL A CA 1
ATOM 640 C C . VAL A 1 84 ? -7.854 6.559 4.746 1.00 97.44 84 VAL A C 1
ATOM 642 O O . VAL A 1 84 ? -7.395 7.592 5.231 1.00 97.44 84 VAL A O 1
ATOM 645 N N . GLU A 1 85 ? -8.889 5.912 5.272 1.00 95.06 85 GLU A N 1
ATOM 646 C CA . GLU A 1 85 ? -9.545 6.248 6.529 1.00 95.06 85 GLU A CA 1
ATOM 647 C C . GLU A 1 85 ? -9.439 5.089 7.526 1.00 95.06 85 GLU A C 1
ATOM 649 O O . GLU A 1 85 ? -9.595 3.916 7.187 1.00 95.06 85 GLU A O 1
ATOM 654 N N . GLN A 1 86 ? -9.181 5.419 8.792 1.00 90.62 86 GLN A N 1
ATOM 655 C CA . GLN A 1 86 ? -9.198 4.450 9.888 1.00 90.62 86 GLN A CA 1
ATOM 656 C C . GLN A 1 86 ? -10.449 4.665 10.728 1.00 90.62 86 GLN A C 1
ATOM 658 O O . GLN A 1 86 ? -10.642 5.742 11.295 1.00 90.62 86 GLN A O 1
ATOM 663 N N . GLN A 1 87 ? -11.277 3.630 10.838 1.00 85.50 87 GLN A N 1
ATOM 664 C CA . GLN A 1 87 ? -12.496 3.671 11.636 1.00 85.50 87 GLN A CA 1
ATOM 665 C C . GLN A 1 87 ? -12.282 2.911 12.953 1.00 85.50 87 GLN A C 1
ATOM 667 O O . GLN A 1 87 ? -11.878 1.740 12.927 1.00 85.50 87 GLN A O 1
ATOM 672 N N . PRO A 1 88 ? -12.555 3.536 14.118 1.00 81.31 88 PRO A N 1
ATOM 673 C CA . PRO A 1 88 ? -12.467 2.855 15.404 1.00 81.31 88 PRO A CA 1
ATOM 674 C C . PRO A 1 88 ? -13.267 1.551 15.390 1.00 81.31 88 PRO A C 1
ATOM 676 O O . PRO A 1 88 ? -14.430 1.539 14.995 1.00 81.31 88 PRO A O 1
ATOM 679 N N . TYR A 1 89 ? -12.632 0.456 15.816 1.00 75.50 89 TYR A N 1
ATOM 680 C CA . TYR A 1 89 ? -13.223 -0.890 15.898 1.00 75.50 89 TYR A CA 1
ATOM 681 C C . TYR A 1 89 ? -13.678 -1.517 14.570 1.00 75.50 89 TYR A C 1
ATOM 683 O O . TYR A 1 89 ? -14.229 -2.614 14.596 1.00 75.50 89 TYR A O 1
ATOM 691 N N . ARG A 1 90 ? -13.449 -0.858 13.426 1.00 75.62 90 ARG A N 1
ATOM 692 C CA . ARG A 1 90 ? -13.976 -1.282 12.119 1.00 75.62 90 ARG A CA 1
ATOM 693 C C . ARG A 1 90 ? -12.905 -1.533 11.054 1.00 75.62 90 ARG A C 1
ATOM 695 O O . ARG A 1 90 ? -13.228 -2.033 9.988 1.00 75.62 90 ARG A O 1
ATOM 702 N N . GLY A 1 91 ? -11.649 -1.194 11.345 1.00 88.75 91 GLY A N 1
ATOM 703 C CA . GLY A 1 91 ? -10.513 -1.453 10.462 1.00 88.75 91 GLY A CA 1
ATOM 704 C C . GLY A 1 91 ? -10.127 -0.263 9.584 1.00 88.75 91 GLY A C 1
ATOM 705 O O . GLY A 1 91 ? -10.344 0.901 9.938 1.00 88.75 91 GLY A O 1
ATOM 706 N N . ILE A 1 92 ? -9.474 -0.582 8.472 1.00 95.19 92 ILE A N 1
ATOM 707 C CA . ILE A 1 92 ? -8.872 0.356 7.523 1.00 95.19 92 ILE A CA 1
ATOM 708 C C . ILE A 1 92 ? -9.692 0.318 6.231 1.00 95.19 92 ILE A C 1
ATOM 710 O O . ILE A 1 92 ? -9.971 -0.764 5.719 1.00 95.19 92 ILE A O 1
ATOM 714 N N . PHE A 1 93 ? -10.048 1.487 5.702 1.00 94.94 93 PHE A N 1
ATOM 715 C CA . PHE A 1 93 ? -10.826 1.634 4.471 1.00 94.94 93 PHE A CA 1
ATOM 716 C C . PHE A 1 93 ? -10.130 2.580 3.500 1.00 94.94 93 PHE A C 1
ATOM 718 O O . PHE A 1 93 ? -9.414 3.489 3.920 1.00 94.94 93 PHE A O 1
ATOM 725 N N . LEU A 1 94 ? -10.347 2.375 2.204 1.00 97.06 94 LEU A N 1
ATOM 726 C CA . LEU A 1 94 ? -9.925 3.327 1.183 1.00 97.06 94 LEU A CA 1
ATOM 727 C C . LEU A 1 94 ? -10.932 4.476 1.100 1.00 97.06 94 LEU A C 1
ATOM 729 O O . LEU A 1 94 ? -12.129 4.290 1.312 1.00 97.06 94 LEU A O 1
ATOM 733 N N . THR A 1 95 ? -10.434 5.668 0.795 1.00 97.75 95 THR A N 1
ATOM 734 C CA . THR A 1 95 ? -11.279 6.758 0.294 1.00 97.75 95 THR A CA 1
ATOM 735 C C . THR A 1 95 ? -11.569 6.534 -1.190 1.00 97.75 95 THR A C 1
ATOM 737 O O . THR A 1 95 ? -10.944 5.687 -1.825 1.00 97.75 95 THR A O 1
ATOM 740 N N . ALA A 1 96 ? -12.440 7.349 -1.788 1.00 97.69 96 ALA A N 1
ATOM 741 C CA . ALA A 1 96 ? -12.658 7.312 -3.237 1.00 97.69 96 ALA A CA 1
ATOM 742 C C . ALA A 1 96 ? -11.355 7.520 -4.042 1.00 97.69 96 ALA A C 1
ATOM 744 O O . ALA A 1 96 ? -11.151 6.885 -5.074 1.00 97.69 96 ALA A O 1
ATOM 745 N N . GLU A 1 97 ? -10.448 8.376 -3.557 1.00 98.00 97 GLU A N 1
ATOM 746 C CA . GLU A 1 97 ? -9.135 8.593 -4.180 1.00 98.00 97 GLU A CA 1
ATOM 747 C C . GLU A 1 97 ? -8.223 7.368 -4.018 1.00 98.00 97 GLU A C 1
ATOM 749 O O . GLU A 1 97 ? -7.545 6.971 -4.966 1.00 98.00 97 GLU A O 1
ATOM 754 N N . GLY A 1 98 ? -8.245 6.729 -2.844 1.00 97.94 98 GLY A N 1
ATOM 755 C CA . GLY A 1 98 ? -7.518 5.484 -2.596 1.00 97.94 98 GLY A CA 1
ATOM 756 C C . GLY A 1 98 ? -8.011 4.316 -3.449 1.00 97.94 98 GLY A C 1
ATOM 757 O O . GLY A 1 98 ? -7.196 3.563 -3.975 1.00 97.94 98 GLY A O 1
ATOM 758 N N . GLU A 1 99 ? -9.327 4.185 -3.629 1.00 97.56 99 GLU A N 1
ATOM 759 C CA . GLU A 1 99 ? -9.933 3.170 -4.499 1.00 97.56 99 GLU A CA 1
ATOM 760 C C . GLU A 1 99 ? -9.542 3.376 -5.962 1.00 97.56 99 GLU A C 1
ATOM 762 O O . GLU A 1 99 ? -9.166 2.417 -6.639 1.00 97.56 99 GLU A O 1
ATOM 767 N N . ALA A 1 100 ? -9.579 4.622 -6.444 1.00 97.88 100 ALA A N 1
ATOM 768 C CA . ALA A 1 100 ? -9.159 4.949 -7.802 1.00 97.88 100 ALA A CA 1
ATOM 769 C C . ALA A 1 100 ? -7.680 4.602 -8.035 1.00 97.88 100 ALA A C 1
ATOM 771 O O . ALA A 1 100 ? -7.349 3.982 -9.047 1.00 97.88 100 ALA A O 1
ATOM 772 N N . LEU A 1 101 ? -6.805 4.937 -7.079 1.00 97.44 101 LEU A N 1
ATOM 773 C CA . LEU A 1 101 ? -5.380 4.618 -7.164 1.00 97.44 101 LEU A CA 1
ATOM 774 C C . LEU A 1 101 ? -5.123 3.105 -7.130 1.00 97.44 101 LEU A C 1
ATOM 776 O O . LEU A 1 101 ? -4.360 2.595 -7.948 1.00 97.44 101 LEU A O 1
ATOM 780 N N . ALA A 1 102 ? -5.791 2.376 -6.231 1.00 96.62 102 ALA A N 1
ATOM 781 C CA . ALA A 1 102 ? -5.695 0.919 -6.160 1.00 96.62 102 ALA A CA 1
ATOM 782 C C . ALA A 1 102 ? -6.154 0.255 -7.466 1.00 96.62 102 ALA A C 1
ATOM 784 O O . ALA A 1 102 ? -5.516 -0.679 -7.952 1.00 96.62 102 ALA A O 1
ATOM 785 N N . HIS A 1 103 ? -7.238 0.757 -8.064 1.00 96.00 103 HIS A N 1
ATOM 786 C CA . HIS A 1 103 ? -7.729 0.265 -9.345 1.00 96.00 103 HIS A CA 1
ATOM 787 C C . HIS A 1 103 ? -6.728 0.517 -10.478 1.00 96.00 103 HIS A C 1
ATOM 789 O O . HIS A 1 103 ? -6.458 -0.386 -11.268 1.00 96.00 103 HIS A O 1
ATOM 795 N N . GLU A 1 104 ? -6.142 1.713 -10.549 1.00 95.56 104 GLU A N 1
ATOM 796 C CA . GLU A 1 104 ? -5.133 2.034 -11.559 1.00 95.56 104 GLU A CA 1
ATOM 797 C C . GLU A 1 104 ? -3.876 1.161 -11.409 1.00 95.56 104 GLU A C 1
ATOM 799 O O . GLU A 1 104 ? -3.400 0.599 -12.399 1.00 95.56 104 GLU A O 1
ATOM 804 N N . SER A 1 105 ? -3.377 0.998 -10.177 1.00 93.38 105 SER A N 1
ATOM 805 C CA . SER A 1 105 ? -2.246 0.113 -9.859 1.00 93.38 105 SER A CA 1
ATOM 806 C C . SER A 1 105 ? -2.505 -1.308 -10.347 1.00 93.38 105 SER A C 1
ATOM 808 O O . SER A 1 105 ? -1.743 -1.851 -11.151 1.00 93.38 105 SER A O 1
ATOM 810 N N . ARG A 1 106 ? -3.662 -1.860 -9.974 1.00 91.44 106 ARG A N 1
ATOM 811 C CA . ARG A 1 106 ? -4.097 -3.186 -10.403 1.00 91.44 106 ARG A CA 1
ATOM 812 C C . ARG A 1 106 ? -4.154 -3.329 -11.916 1.00 91.44 106 ARG A C 1
ATOM 814 O O . ARG A 1 106 ? -3.690 -4.331 -12.452 1.00 91.44 106 ARG A O 1
ATOM 821 N N . MET A 1 107 ? -4.736 -2.353 -12.606 1.00 94.12 107 MET A N 1
ATOM 822 C CA . MET A 1 107 ? -4.828 -2.380 -14.064 1.00 94.12 107 MET A CA 1
ATOM 823 C C . MET A 1 107 ? -3.436 -2.431 -14.700 1.00 94.12 107 MET A C 1
ATOM 825 O O . MET A 1 107 ? -3.210 -3.219 -15.619 1.00 94.12 107 MET A O 1
ATOM 829 N N . ARG A 1 108 ? -2.482 -1.643 -14.187 1.00 93.19 108 ARG A N 1
ATOM 830 C CA . ARG A 1 108 ? -1.083 -1.679 -14.638 1.00 93.19 108 ARG A CA 1
ATOM 831 C C . ARG A 1 108 ? -0.451 -3.053 -14.399 1.00 93.19 108 ARG A C 1
ATOM 833 O O . ARG A 1 108 ? 0.160 -3.592 -15.323 1.00 93.19 108 ARG A O 1
ATOM 840 N N . HIS A 1 109 ? -0.642 -3.640 -13.216 1.00 89.62 109 HIS A N 1
ATOM 841 C CA . HIS A 1 109 ? -0.148 -4.984 -12.900 1.00 89.62 109 HIS A CA 1
ATOM 842 C C . HIS A 1 109 ? -0.730 -6.055 -13.831 1.00 89.62 109 HIS A C 1
ATOM 844 O O . HIS A 1 109 ? 0.030 -6.811 -14.431 1.00 89.62 109 HIS A O 1
ATOM 850 N N . GLN A 1 110 ? -2.047 -6.058 -14.049 1.00 91.38 110 GLN A N 1
ATOM 851 C CA . GLN A 1 110 ? -2.724 -7.021 -14.925 1.00 91.38 110 GLN A CA 1
ATOM 852 C C . GLN A 1 110 ? -2.258 -6.936 -16.379 1.00 91.38 110 GLN A C 1
ATOM 854 O O . GLN A 1 110 ? -2.166 -7.961 -17.056 1.00 91.38 110 GLN A O 1
ATOM 859 N N . ILE A 1 111 ? -1.959 -5.731 -16.876 1.00 95.44 111 ILE A N 1
ATOM 860 C CA . ILE A 1 111 ? -1.413 -5.546 -18.226 1.00 95.44 111 ILE A CA 1
ATOM 861 C C . ILE A 1 111 ? -0.051 -6.231 -18.343 1.00 95.44 111 ILE A C 1
ATOM 863 O O . ILE A 1 111 ? 0.175 -6.982 -19.294 1.00 95.44 111 ILE A O 1
ATOM 867 N N . VAL A 1 112 ? 0.848 -5.989 -17.384 1.00 94.81 112 VAL A N 1
ATOM 868 C CA . VAL A 1 112 ? 2.191 -6.585 -17.390 1.00 94.81 112 VAL A CA 1
ATOM 869 C C . VAL A 1 112 ? 2.107 -8.100 -17.220 1.00 94.81 112 VAL A C 1
ATOM 871 O O . VAL A 1 112 ? 2.729 -8.828 -17.988 1.00 94.81 112 VAL A O 1
ATOM 874 N N . GLU A 1 113 ? 1.300 -8.582 -16.278 1.00 93.00 113 GLU A N 1
ATOM 875 C CA . GLU A 1 113 ? 1.069 -10.010 -16.052 1.00 93.00 113 GLU A CA 1
ATOM 876 C C . GLU A 1 113 ? 0.544 -10.697 -17.320 1.00 93.00 113 GLU A C 1
ATOM 878 O O . GLU A 1 113 ? 1.145 -11.655 -17.802 1.00 93.00 113 GLU A O 1
ATOM 883 N N . SER A 1 114 ? -0.521 -10.160 -17.924 1.00 93.44 114 SER A N 1
ATOM 884 C CA . SER A 1 114 ? -1.113 -10.709 -19.151 1.00 93.44 114 SER A CA 1
ATOM 885 C C . SER A 1 114 ? -0.116 -10.731 -20.308 1.00 93.44 114 SER A C 1
ATOM 887 O O . SER A 1 114 ? -0.084 -11.683 -21.087 1.00 93.44 114 SER A O 1
ATOM 889 N N . PHE A 1 115 ? 0.720 -9.696 -20.419 1.00 96.31 115 PHE A N 1
ATOM 890 C CA . PHE A 1 115 ? 1.784 -9.640 -21.413 1.00 96.31 115 PHE A CA 1
ATOM 891 C C . PHE A 1 115 ? 2.839 -10.732 -21.185 1.00 96.31 115 PHE A C 1
ATOM 893 O O . PHE A 1 115 ? 3.205 -11.429 -22.130 1.00 96.31 115 PHE A O 1
ATOM 900 N N . LEU A 1 116 ? 3.297 -10.928 -19.947 1.00 94.81 116 LEU A N 1
ATOM 901 C CA . LEU A 1 116 ? 4.280 -11.965 -19.612 1.00 94.81 116 LEU A CA 1
ATOM 902 C C . LEU A 1 116 ? 3.723 -13.379 -19.823 1.00 94.81 116 LEU A C 1
ATOM 904 O O . LEU A 1 116 ? 4.412 -14.229 -20.391 1.00 94.81 116 LEU A O 1
ATOM 908 N N . LEU A 1 117 ? 2.463 -13.617 -19.453 1.00 94.62 117 LEU A N 1
ATOM 909 C CA . LEU A 1 117 ? 1.768 -14.876 -19.728 1.00 94.62 117 LEU A CA 1
ATOM 910 C C . LEU A 1 117 ? 1.676 -15.143 -21.236 1.00 94.62 117 LEU A C 1
ATOM 912 O O . LEU A 1 117 ? 1.925 -16.261 -21.684 1.00 94.62 117 LEU A O 1
ATOM 916 N N . ALA A 1 118 ? 1.387 -14.114 -22.040 1.00 94.44 118 ALA A N 1
ATOM 917 C CA . ALA A 1 118 ? 1.359 -14.229 -23.498 1.00 94.44 118 ALA A CA 1
ATOM 918 C C . ALA A 1 118 ? 2.739 -14.553 -24.105 1.00 94.44 118 ALA A C 1
ATOM 920 O O . ALA A 1 118 ? 2.808 -15.184 -25.159 1.00 94.44 118 ALA A O 1
ATOM 921 N N . LEU A 1 119 ? 3.832 -14.168 -23.438 1.00 95.81 119 LEU A N 1
ATOM 922 C CA . LEU A 1 119 ? 5.198 -14.559 -23.806 1.00 95.81 119 LEU A CA 1
ATOM 923 C C . LEU A 1 119 ? 5.572 -15.983 -23.355 1.00 95.81 119 LEU A C 1
ATOM 925 O O . LEU A 1 119 ? 6.648 -16.464 -23.710 1.00 95.81 119 LEU A O 1
ATOM 929 N N . GLY A 1 120 ? 4.703 -16.669 -22.608 1.00 92.44 120 GLY A N 1
ATOM 930 C CA . GLY A 1 120 ? 4.922 -18.036 -22.134 1.00 92.44 120 GLY A CA 1
ATOM 931 C C . GLY A 1 120 ? 5.634 -18.137 -20.784 1.00 92.44 120 GLY A C 1
ATOM 932 O O . GLY A 1 120 ? 6.131 -19.212 -20.450 1.00 92.44 120 GLY A O 1
ATOM 933 N N . VAL A 1 121 ? 5.693 -17.051 -20.004 1.00 93.38 121 VAL A N 1
ATOM 934 C CA . VAL A 1 121 ? 6.130 -17.115 -18.600 1.00 93.38 121 VAL A CA 1
ATOM 935 C C . VAL A 1 121 ? 5.074 -17.880 -17.800 1.00 93.38 121 VAL A C 1
ATOM 937 O O . VAL A 1 121 ? 3.884 -17.590 -17.911 1.00 93.38 121 VAL A O 1
ATOM 940 N N . SER A 1 122 ? 5.485 -18.880 -17.019 1.00 86.50 122 SER A N 1
ATOM 941 C CA . SER A 1 122 ? 4.564 -19.647 -16.177 1.00 86.50 122 SER A CA 1
ATOM 942 C C . SER A 1 122 ? 4.072 -18.814 -14.984 1.00 86.50 122 SER A C 1
ATOM 944 O O . SER A 1 122 ? 4.863 -18.074 -14.406 1.00 86.50 122 SER A O 1
ATOM 946 N N . PRO A 1 123 ? 2.803 -18.964 -14.563 1.00 78.06 123 PRO A N 1
ATOM 947 C CA . 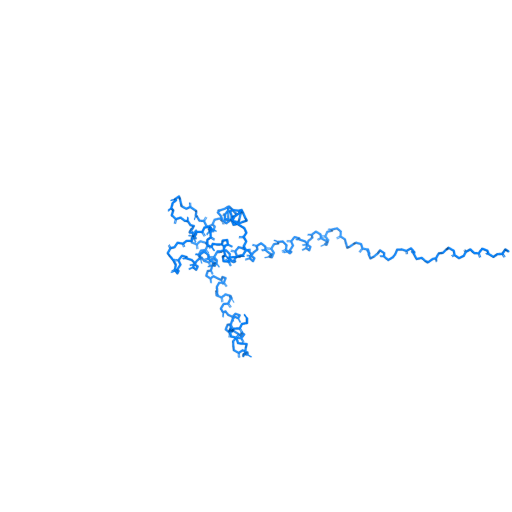PRO A 1 123 ? 2.222 -18.215 -13.440 1.00 78.06 123 PRO A CA 1
ATOM 948 C C . PRO A 1 123 ? 2.800 -18.593 -12.064 1.00 78.06 123 PRO A C 1
ATOM 950 O O . PRO A 1 123 ? 2.565 -17.893 -11.086 1.00 78.06 123 PRO A O 1
ATOM 953 N N . GLU A 1 124 ? 3.549 -19.692 -11.978 1.00 71.88 124 GLU A N 1
ATOM 954 C CA . GLU A 1 124 ? 4.206 -20.149 -10.756 1.00 71.88 124 GLU A CA 1
ATOM 955 C C . GLU A 1 124 ? 5.708 -19.877 -10.876 1.00 71.88 124 GLU A C 1
ATOM 957 O O . GLU A 1 124 ? 6.390 -20.450 -11.731 1.00 71.88 124 GLU A O 1
ATOM 962 N N . THR A 1 125 ? 6.224 -18.974 -10.046 1.00 48.72 125 THR A N 1
ATOM 963 C CA . THR A 1 125 ? 7.648 -18.889 -9.696 1.00 48.72 125 THR A CA 1
ATOM 964 C C . THR A 1 125 ? 7.758 -18.739 -8.190 1.00 48.72 125 THR A C 1
ATOM 966 O O . THR A 1 125 ? 6.953 -17.963 -7.628 1.00 48.72 125 THR A O 1
#

Sequence (125 aa):
MTQGDSSALSSDLTPLVDVKEHVQGFLQVREAHRRELIDDYVELIADLIRDCGEARQVDLAARLGVSQPMVAKMLKRLVAAGLVEQQPYRGIFLTAEGEALAHESRMRHQIVESFLLALGVSPET

Secondary structure (DSSP, 8-state):
-------S-----PPPPPHHHHHHHHHHHHHHHHHHHHHHHHHHHHHHHHHHSSB-HHHHHHHHT--HHHHHHHHHHHHHTTSEEEETTTEEEE-HHHHHHHHHHHHHHHHHHHHHHHTT--S--